Protein AF-A0A973YW20-F1 (afdb_monomer)

Foldseek 3Di:
DDDDDDDDDDDDDPVNVVVVVVVVVVVVVVVVVVVLVVVLVVLVVLLVVQVVQQVVQQVVCCVPPVFSPPRDGDDRDPSNVVFWDKDWDPDDGGGHDTHIKTAGDDSSCPPPVGIDD

Solvent-accessible surface area (backbone atoms only — not comparable to full-atom values): 6932 Å² total; per-residue (Å²): 137,85,84,80,79,83,80,81,82,84,79,85,52,74,66,58,51,53,51,51,52,52,53,50,52,57,52,50,58,54,50,55,58,53,50,56,52,53,52,51,52,52,50,50,53,49,42,53,51,39,52,53,54,35,52,53,39,37,55,57,38,25,77,76,67,74,25,41,58,88,56,78,65,74,82,66,55,68,77,36,59,69,33,27,52,76,46,54,67,86,50,80,56,38,56,88,51,76,50,58,27,37,39,45,32,77,84,46,51,76,42,92,76,58,63,45,111

Secondary structure (DSSP, 8-state):
---PPPPP-PPPPHHHHHHHHHHHHHHHHHHHHHHHHHHHHHHHHHHHHHHHHHHHHHHHHHHHHS--TT--PPPPPHHHHTTEEEEESSSS--SS---EEEEE-GGGGG-TT-SB-

Structure (mmCIF, N/CA/C/O backbone):
data_AF-A0A973YW20-F1
#
_entry.id   AF-A0A973YW20-F1
#
loop_
_atom_site.group_PDB
_atom_site.id
_atom_site.type_symbol
_atom_site.label_atom_id
_atom_site.label_alt_id
_atom_site.label_comp_id
_atom_site.label_asym_id
_atom_site.label_entity_id
_atom_site.label_seq_id
_atom_site.pdbx_PDB_ins_code
_atom_site.Cartn_x
_atom_site.Cartn_y
_atom_si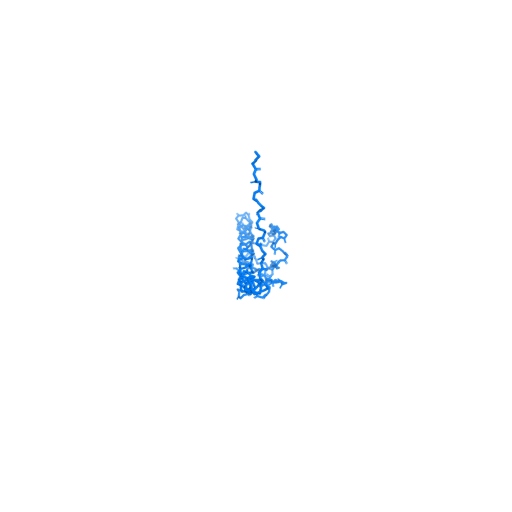te.Cartn_z
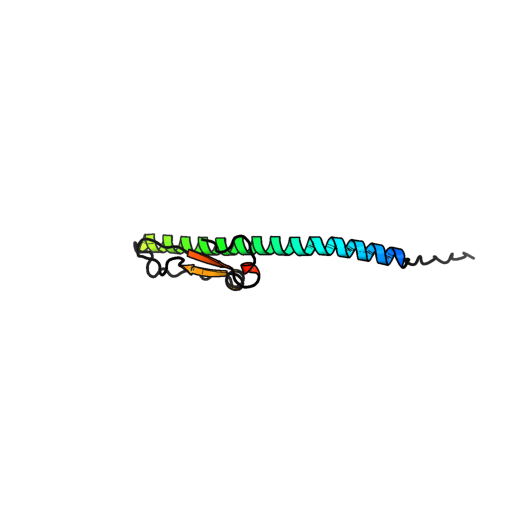_atom_site.occupancy
_atom_site.B_iso_or_equiv
_atom_site.auth_seq_id
_atom_site.auth_comp_id
_atom_site.auth_asym_id
_atom_site.auth_atom_id
_atom_site.pdbx_PDB_model_num
ATOM 1 N N . MET A 1 1 ? 4.763 33.677 -67.895 1.00 54.44 1 MET A N 1
ATOM 2 C CA . MET A 1 1 ? 4.777 32.249 -67.489 1.00 54.44 1 MET A CA 1
ATOM 3 C C . MET A 1 1 ? 5.578 32.107 -66.199 1.00 54.44 1 MET A C 1
ATOM 5 O O . MET A 1 1 ? 6.767 32.393 -66.209 1.00 54.44 1 MET A O 1
ATOM 9 N N . ARG A 1 2 ? 4.941 31.742 -65.077 1.00 61.75 2 ARG A N 1
ATOM 10 C CA . ARG A 1 2 ? 5.603 31.577 -63.769 1.00 61.75 2 ARG A CA 1
ATOM 11 C C . ARG A 1 2 ? 6.017 30.111 -63.616 1.00 61.75 2 ARG A C 1
ATOM 13 O O . ARG A 1 2 ? 5.158 29.241 -63.546 1.00 61.75 2 ARG A O 1
ATOM 20 N N . LYS A 1 3 ? 7.322 29.839 -63.635 1.00 64.12 3 LYS A N 1
ATOM 21 C CA . LYS A 1 3 ? 7.885 28.484 -63.537 1.00 64.12 3 LYS A CA 1
ATOM 22 C C . LYS A 1 3 ? 7.775 28.010 -62.081 1.00 64.12 3 LYS A C 1
ATOM 24 O O . LYS A 1 3 ? 8.388 28.600 -61.197 1.00 64.12 3 LYS A O 1
ATOM 29 N N . SER A 1 4 ? 6.959 26.993 -61.820 1.00 69.44 4 SER A N 1
ATOM 30 C CA . SER A 1 4 ? 6.829 26.361 -60.503 1.00 69.44 4 SER A CA 1
ATOM 31 C C . SER A 1 4 ? 8.065 25.509 -60.208 1.00 69.44 4 SER A C 1
ATOM 33 O O . SER A 1 4 ? 8.364 24.575 -60.950 1.00 69.44 4 SER A O 1
ATOM 35 N N . ILE A 1 5 ? 8.798 25.841 -59.143 1.00 73.94 5 ILE A N 1
ATOM 36 C CA . ILE A 1 5 ? 9.979 25.088 -58.702 1.00 73.94 5 ILE A CA 1
ATOM 37 C C . ILE A 1 5 ? 9.495 23.836 -57.949 1.00 73.94 5 ILE A C 1
ATOM 39 O O . ILE A 1 5 ? 8.757 23.983 -56.971 1.00 73.94 5 ILE A O 1
ATOM 43 N N . PRO A 1 6 ? 9.873 22.614 -58.366 1.00 69.31 6 PRO A N 1
ATOM 44 C CA . PRO A 1 6 ? 9.487 21.400 -57.660 1.00 69.31 6 PRO A CA 1
ATOM 45 C C . PRO A 1 6 ? 10.193 21.339 -56.300 1.00 69.31 6 PRO A C 1
ATOM 47 O O . PRO A 1 6 ? 11.412 21.485 -56.197 1.00 69.31 6 PRO A O 1
ATOM 50 N N . ARG A 1 7 ? 9.412 21.129 -55.238 1.00 75.38 7 ARG A N 1
ATOM 51 C CA . ARG A 1 7 ? 9.912 20.981 -53.868 1.00 75.38 7 ARG A CA 1
ATOM 52 C C . ARG A 1 7 ? 10.551 19.592 -53.746 1.00 75.38 7 ARG A C 1
ATOM 54 O O . ARG A 1 7 ? 9.859 18.593 -53.920 1.00 75.38 7 ARG A O 1
ATOM 61 N N . LYS A 1 8 ? 11.860 19.511 -53.482 1.00 71.94 8 LYS A N 1
ATOM 62 C CA . LYS A 1 8 ? 12.517 18.226 -53.187 1.00 71.94 8 LYS A CA 1
ATOM 63 C C . LYS A 1 8 ? 11.949 17.677 -51.879 1.00 71.94 8 LYS A C 1
ATOM 65 O O . LYS A 1 8 ? 12.004 18.357 -50.857 1.00 71.94 8 LYS A O 1
ATOM 70 N N . ILE A 1 9 ? 11.410 16.464 -51.918 1.00 72.25 9 ILE A N 1
ATOM 71 C CA . ILE A 1 9 ? 11.059 15.712 -50.713 1.00 72.25 9 ILE A CA 1
ATOM 72 C C . ILE A 1 9 ? 12.380 15.192 -50.137 1.00 72.25 9 ILE A C 1
ATOM 74 O O . ILE A 1 9 ? 13.082 14.434 -50.803 1.00 72.25 9 ILE A O 1
ATOM 78 N N . ALA A 1 10 ? 12.756 15.652 -48.944 1.00 76.25 10 ALA A N 1
ATOM 79 C CA . ALA A 1 10 ? 13.879 15.085 -48.205 1.00 76.25 10 ALA A CA 1
ATOM 80 C C . ALA A 1 10 ? 13.413 13.782 -47.536 1.00 76.25 10 ALA A C 1
ATOM 82 O O . ALA A 1 10 ? 12.400 13.783 -46.837 1.00 76.25 10 ALA A O 1
ATOM 83 N N . GLY A 1 11 ? 14.111 12.676 -47.800 1.00 77.56 11 GLY A N 1
ATOM 84 C CA . GLY A 1 11 ? 13.879 11.386 -47.145 1.00 77.56 11 GLY A CA 1
ATOM 85 C C . GLY A 1 11 ? 14.786 11.206 -45.927 1.00 77.56 11 GLY A C 1
ATOM 86 O O . GLY A 1 11 ? 15.859 11.801 -45.870 1.00 77.56 11 GLY A O 1
ATOM 87 N N . PHE A 1 12 ? 14.355 10.380 -44.973 1.00 81.75 12 PHE A N 1
ATOM 88 C CA . PHE A 1 12 ? 15.166 9.968 -43.823 1.00 81.75 12 PHE A CA 1
ATOM 89 C C . PHE A 1 12 ? 16.185 8.902 -44.237 1.00 81.75 12 PHE A C 1
ATOM 91 O O . PHE A 1 12 ? 15.874 8.014 -45.036 1.00 81.75 12 PHE A O 1
ATOM 98 N N . THR A 1 13 ? 17.391 8.960 -43.677 1.00 91.38 13 THR A N 1
ATOM 99 C CA . THR A 1 13 ? 18.386 7.899 -43.874 1.00 91.38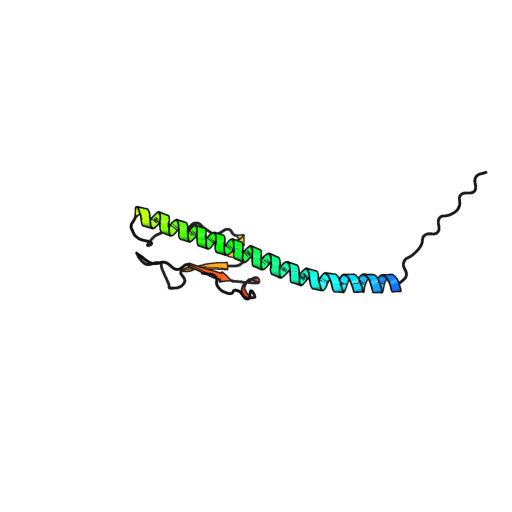 13 THR A CA 1
ATOM 100 C C . THR A 1 13 ? 18.112 6.703 -42.957 1.00 91.38 13 THR A C 1
ATOM 102 O O . THR A 1 13 ? 17.544 6.838 -41.873 1.00 91.38 13 THR A O 1
ATOM 105 N N . LEU A 1 14 ? 18.566 5.511 -43.363 1.00 91.81 14 LEU A N 1
ATOM 106 C CA . LEU A 1 14 ? 18.509 4.308 -42.518 1.00 91.81 14 LEU A CA 1
ATOM 107 C C . LEU A 1 14 ? 19.291 4.523 -41.208 1.00 91.81 14 LEU A C 1
ATOM 109 O O . LEU A 1 14 ? 18.863 4.090 -40.142 1.00 91.81 14 LEU A O 1
ATOM 113 N N . LEU A 1 15 ? 20.395 5.273 -41.274 1.00 92.25 15 LEU A N 1
ATOM 114 C CA . LEU A 1 15 ? 21.198 5.631 -40.108 1.00 92.25 15 LEU A CA 1
ATOM 115 C C . LEU A 1 15 ? 20.417 6.501 -39.110 1.00 92.25 15 LEU A C 1
ATOM 117 O O . LEU A 1 15 ? 20.419 6.200 -37.919 1.00 92.25 15 LEU A O 1
ATOM 121 N N . GLU A 1 16 ? 19.711 7.536 -39.573 1.00 93.1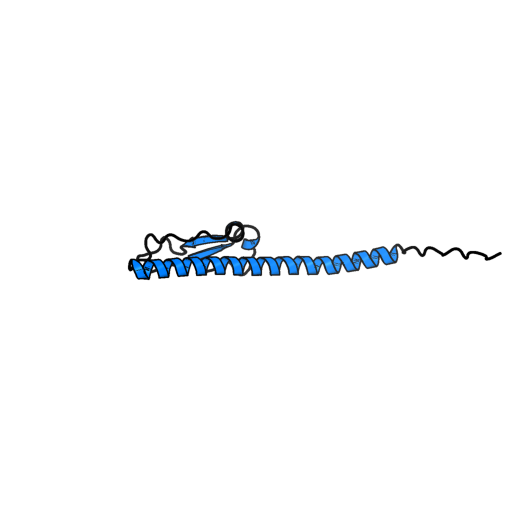9 16 GLU A N 1
ATOM 122 C CA . GLU A 1 16 ? 18.862 8.352 -38.694 1.00 93.19 16 GLU A CA 1
ATOM 123 C C . GLU A 1 16 ? 17.734 7.527 -38.063 1.00 93.19 16 GLU A C 1
ATOM 125 O O . GLU A 1 16 ? 17.417 7.711 -36.886 1.00 93.19 16 GLU A O 1
ATOM 130 N N . LEU A 1 17 ? 17.156 6.572 -38.800 1.00 92.50 17 LEU A N 1
ATOM 131 C CA . LEU A 1 17 ? 16.156 5.667 -38.237 1.00 92.50 17 LEU A CA 1
ATOM 132 C C . LEU A 1 17 ? 16.752 4.776 -37.131 1.00 92.50 17 LEU A C 1
ATOM 134 O O . LEU A 1 17 ? 16.150 4.618 -36.073 1.00 92.50 17 LEU A O 1
ATOM 138 N N . MET A 1 18 ? 17.955 4.230 -37.324 1.00 94.81 18 MET A N 1
ATOM 139 C CA . MET A 1 18 ? 18.617 3.414 -36.296 1.00 94.81 18 MET A CA 1
ATOM 140 C C . MET A 1 18 ? 18.941 4.227 -35.037 1.00 94.81 18 MET A C 1
ATOM 142 O O . MET A 1 18 ? 18.719 3.749 -33.924 1.00 94.81 18 MET A O 1
ATOM 146 N N . ILE A 1 19 ? 19.418 5.466 -35.201 1.00 95.31 19 ILE A N 1
ATOM 147 C CA . ILE A 1 19 ? 19.720 6.360 -34.074 1.00 95.31 19 ILE A CA 1
ATOM 148 C C . ILE A 1 19 ? 18.435 6.723 -33.320 1.00 95.31 19 ILE A C 1
ATOM 150 O O . ILE A 1 19 ? 18.398 6.627 -32.094 1.00 95.31 19 ILE A O 1
ATOM 154 N N . THR A 1 20 ? 17.366 7.096 -34.028 1.00 95.94 20 THR A N 1
ATOM 155 C CA . THR A 1 20 ? 16.084 7.454 -33.396 1.00 95.94 20 THR A CA 1
ATOM 156 C C . THR A 1 20 ? 15.471 6.282 -32.632 1.00 95.94 20 THR A C 1
ATOM 158 O O . THR A 1 20 ? 15.071 6.459 -31.483 1.00 95.94 20 THR A O 1
ATOM 161 N N . VAL A 1 21 ? 15.468 5.072 -33.202 1.00 95.50 21 VAL A N 1
ATOM 162 C CA . VAL A 1 21 ? 15.007 3.860 -32.501 1.00 95.50 21 VAL A CA 1
ATOM 163 C C . VAL A 1 21 ? 15.876 3.564 -31.275 1.00 95.50 21 VAL A C 1
ATOM 165 O O . VAL A 1 21 ? 15.337 3.240 -30.218 1.00 95.50 21 VAL A O 1
ATOM 168 N N . GLY A 1 22 ? 17.198 3.738 -31.374 1.00 96.44 22 GLY A N 1
ATOM 169 C CA . GLY A 1 22 ? 18.111 3.591 -30.239 1.00 96.44 22 GLY A CA 1
ATOM 170 C C . GLY A 1 22 ? 17.791 4.553 -29.090 1.00 96.44 22 GLY A C 1
ATOM 171 O O . GLY A 1 22 ? 17.699 4.131 -27.938 1.00 96.44 22 GLY A O 1
ATOM 172 N N . ILE A 1 23 ? 17.541 5.830 -29.396 1.00 96.44 23 ILE A N 1
ATOM 173 C CA . ILE A 1 23 ? 17.148 6.837 -28.398 1.00 96.44 23 ILE A CA 1
ATOM 174 C C . ILE A 1 23 ? 15.804 6.466 -27.756 1.00 96.44 23 ILE A C 1
ATOM 176 O O . ILE A 1 23 ? 15.680 6.491 -26.532 1.00 96.44 23 ILE A O 1
ATOM 180 N N . VAL A 1 24 ? 14.809 6.075 -28.559 1.00 96.00 24 VAL A N 1
ATOM 181 C CA . VAL A 1 24 ? 13.490 5.662 -28.051 1.00 96.00 24 VAL A CA 1
ATOM 182 C C . VAL A 1 24 ? 13.604 4.442 -27.136 1.00 96.00 24 VAL A C 1
ATOM 184 O O . VAL A 1 24 ? 12.964 4.422 -26.089 1.00 96.00 24 VAL A O 1
ATOM 187 N N . ALA A 1 25 ? 14.446 3.460 -27.471 1.00 94.75 25 ALA A N 1
ATOM 188 C CA . ALA A 1 25 ? 14.660 2.279 -26.636 1.00 94.75 25 ALA A CA 1
ATOM 189 C C . ALA A 1 25 ? 15.245 2.637 -25.257 1.00 94.75 25 ALA A C 1
ATOM 191 O O . ALA A 1 25 ? 14.773 2.133 -24.235 1.00 94.75 25 ALA A O 1
ATOM 192 N N . ILE A 1 26 ? 16.222 3.551 -25.213 1.00 93.31 26 ILE A N 1
ATOM 193 C CA . ILE A 1 26 ? 16.805 4.037 -23.954 1.00 93.31 26 ILE A CA 1
ATOM 194 C C . ILE A 1 26 ? 15.733 4.744 -23.117 1.00 93.31 26 ILE A C 1
ATOM 196 O O . ILE A 1 26 ? 15.543 4.404 -21.947 1.00 93.31 26 ILE A O 1
ATOM 200 N N . LEU A 1 27 ? 14.979 5.671 -23.715 1.00 93.31 27 LEU A N 1
ATOM 201 C CA . LEU A 1 27 ? 13.932 6.417 -23.009 1.00 93.31 27 LEU A CA 1
ATOM 202 C C . LEU A 1 27 ? 12.807 5.504 -22.500 1.00 93.31 27 LEU A C 1
ATOM 204 O O . LEU A 1 27 ? 12.351 5.662 -21.367 1.00 93.31 27 LEU A O 1
ATOM 208 N N . ALA A 1 28 ? 12.393 4.518 -23.300 1.00 90.31 28 ALA A N 1
ATOM 209 C CA . ALA A 1 28 ? 11.359 3.558 -22.925 1.00 90.31 28 ALA A CA 1
ATOM 210 C C . ALA A 1 28 ? 11.758 2.728 -21.695 1.00 90.31 28 ALA A C 1
ATOM 212 O O . ALA A 1 28 ? 10.924 2.492 -20.819 1.00 90.31 28 ALA A O 1
ATOM 213 N N . SER A 1 29 ? 13.035 2.339 -21.588 1.00 86.88 29 SER A N 1
ATOM 214 C CA . SER A 1 29 ? 13.532 1.565 -20.441 1.00 86.88 29 SER A CA 1
ATOM 215 C C . SER A 1 29 ? 13.410 2.328 -19.112 1.00 86.88 29 SER A C 1
ATOM 217 O O . SER A 1 29 ? 12.978 1.762 -18.108 1.00 86.88 29 SER A O 1
ATOM 219 N N . MET A 1 30 ? 13.705 3.633 -19.114 1.00 87.00 30 MET A N 1
ATOM 220 C CA . MET A 1 30 ? 13.575 4.498 -17.936 1.00 87.00 30 MET A CA 1
ATOM 221 C C . MET A 1 30 ? 12.107 4.780 -17.596 1.00 87.00 30 MET A C 1
ATOM 223 O O . MET A 1 30 ? 11.725 4.774 -16.424 1.00 87.00 30 MET A O 1
ATOM 227 N N . ALA A 1 31 ? 11.277 5.005 -18.619 1.00 85.00 31 ALA A N 1
ATOM 228 C CA . ALA A 1 31 ? 9.860 5.307 -18.446 1.00 85.00 31 ALA A CA 1
ATOM 229 C C . ALA A 1 31 ? 9.095 4.148 -17.786 1.00 85.00 31 ALA A C 1
ATOM 231 O O . ALA A 1 31 ? 8.290 4.383 -16.882 1.00 85.00 31 ALA A O 1
ATOM 232 N N . LEU A 1 32 ? 9.378 2.904 -18.189 1.00 80.69 32 LEU A N 1
ATOM 233 C CA . LEU A 1 32 ? 8.697 1.726 -17.649 1.00 80.69 32 LEU A CA 1
ATOM 234 C C . LEU A 1 32 ? 8.973 1.543 -16.149 1.00 80.69 32 LEU A C 1
ATOM 236 O O . LEU A 1 32 ? 8.041 1.371 -15.365 1.00 80.69 32 LEU A O 1
ATOM 240 N N . ALA A 1 33 ? 10.238 1.654 -15.735 1.00 80.88 33 ALA A N 1
ATOM 241 C CA . ALA A 1 33 ? 10.609 1.549 -14.324 1.00 80.88 33 ALA A CA 1
ATOM 242 C C . ALA A 1 33 ? 9.986 2.672 -13.470 1.00 80.88 33 ALA A C 1
ATOM 244 O O . ALA A 1 33 ? 9.528 2.427 -12.351 1.00 80.88 33 ALA A O 1
ATOM 245 N N . GLY A 1 34 ? 9.928 3.899 -14.002 1.00 83.94 34 GLY A N 1
ATOM 246 C CA . GLY A 1 34 ? 9.316 5.038 -13.314 1.00 83.94 34 GLY A CA 1
ATOM 247 C C . GLY A 1 34 ? 7.807 4.882 -13.096 1.00 83.94 34 GLY A C 1
ATOM 248 O O . GLY A 1 34 ? 7.299 5.220 -12.023 1.00 83.94 34 GLY A O 1
ATOM 249 N N . TYR A 1 35 ? 7.090 4.331 -14.079 1.00 85.50 35 TYR A N 1
ATOM 250 C CA . TYR A 1 35 ? 5.644 4.111 -13.994 1.00 85.50 35 TYR A CA 1
ATOM 251 C C . TYR A 1 35 ? 5.267 3.088 -12.912 1.00 85.50 35 TYR A C 1
ATOM 253 O O . TYR A 1 35 ? 4.376 3.337 -12.094 1.00 85.50 35 TYR A O 1
ATOM 261 N N . ASP A 1 36 ? 5.985 1.966 -12.847 1.00 85.62 36 ASP A N 1
ATOM 262 C CA . ASP A 1 36 ? 5.752 0.926 -11.839 1.00 85.62 36 ASP A CA 1
ATOM 263 C C . ASP A 1 36 ? 5.958 1.449 -10.412 1.00 85.62 36 ASP A C 1
ATOM 265 O O . ASP A 1 36 ? 5.175 1.149 -9.509 1.00 85.62 36 ASP A O 1
ATOM 269 N N . PHE A 1 37 ? 6.980 2.278 -10.192 1.00 87.00 37 PHE A N 1
ATOM 270 C CA . PHE A 1 37 ? 7.206 2.885 -8.883 1.00 87.00 37 PHE A CA 1
ATOM 271 C C . PHE A 1 37 ? 6.067 3.835 -8.483 1.00 87.00 37 PHE A C 1
ATOM 273 O O . PHE A 1 37 ? 5.564 3.772 -7.356 1.00 87.00 37 PHE A O 1
ATOM 280 N N . ALA A 1 38 ? 5.635 4.699 -9.406 1.00 89.75 38 ALA A N 1
ATOM 281 C CA . ALA A 1 38 ? 4.566 5.658 -9.150 1.00 89.75 38 ALA A CA 1
ATOM 282 C C . ALA A 1 38 ? 3.236 4.957 -8.833 1.00 89.75 38 ALA A C 1
ATOM 284 O O . ALA A 1 38 ? 2.575 5.297 -7.851 1.00 89.75 38 ALA A O 1
ATOM 285 N N . THR A 1 39 ? 2.869 3.936 -9.611 1.00 91.19 39 THR A N 1
ATOM 286 C CA . THR A 1 39 ? 1.625 3.183 -9.397 1.00 91.19 39 THR A CA 1
ATOM 287 C C . THR A 1 39 ? 1.627 2.429 -8.069 1.00 91.19 39 THR A C 1
ATOM 289 O O . THR A 1 39 ? 0.642 2.502 -7.331 1.00 91.19 39 THR A O 1
ATOM 292 N N . ARG A 1 40 ? 2.738 1.778 -7.698 1.00 92.19 40 ARG A N 1
ATOM 293 C CA . ARG A 1 40 ? 2.873 1.119 -6.387 1.00 92.19 40 ARG A CA 1
ATOM 294 C C . ARG A 1 40 ? 2.735 2.104 -5.236 1.00 92.19 40 ARG A C 1
ATOM 296 O O . ARG A 1 40 ? 2.024 1.806 -4.279 1.00 92.19 40 ARG A O 1
ATOM 303 N N . LYS A 1 41 ? 3.352 3.287 -5.340 1.00 92.62 41 LYS A N 1
ATOM 304 C CA . LYS A 1 41 ? 3.229 4.351 -4.333 1.00 92.62 41 LYS A CA 1
ATOM 305 C C . LYS A 1 41 ? 1.778 4.808 -4.169 1.00 92.62 41 LYS A C 1
ATOM 307 O O . LYS A 1 41 ? 1.313 4.931 -3.039 1.00 92.62 41 LYS A O 1
ATOM 312 N N . THR A 1 42 ? 1.059 5.018 -5.270 1.00 93.75 42 THR A N 1
ATOM 313 C CA . THR A 1 42 ? -0.362 5.395 -5.234 1.00 93.75 42 THR A CA 1
ATOM 314 C C . THR A 1 42 ? -1.220 4.303 -4.595 1.00 93.75 42 THR A C 1
ATOM 316 O O . THR A 1 42 ? -2.060 4.603 -3.752 1.00 93.75 42 THR A O 1
ATOM 319 N N . ARG A 1 43 ? -0.973 3.028 -4.921 1.00 94.94 43 ARG A N 1
ATOM 320 C CA . ARG A 1 43 ? -1.687 1.891 -4.316 1.00 94.94 43 ARG A CA 1
ATOM 321 C C . ARG A 1 43 ? -1.425 1.770 -2.816 1.00 94.94 43 ARG A C 1
ATOM 323 O O . ARG A 1 43 ? -2.374 1.560 -2.068 1.00 94.94 43 ARG A O 1
ATOM 330 N N . ARG A 1 44 ? -0.180 1.975 -2.364 1.00 95.38 44 ARG A N 1
ATOM 331 C CA . ARG A 1 44 ? 0.144 2.050 -0.927 1.00 95.38 44 ARG A CA 1
ATOM 332 C C . ARG A 1 44 ? -0.652 3.149 -0.235 1.00 95.38 44 ARG A C 1
ATOM 334 O O . ARG A 1 44 ? -1.270 2.886 0.786 1.00 95.38 44 ARG A O 1
ATOM 341 N N . ALA A 1 45 ? -0.675 4.350 -0.814 1.00 95.44 45 ALA A N 1
ATOM 342 C CA . ALA A 1 45 ? -1.421 5.475 -0.254 1.00 95.44 45 ALA A CA 1
ATOM 343 C C . ALA A 1 45 ? -2.928 5.171 -0.146 1.00 95.44 45 ALA A C 1
ATOM 345 O O . ALA A 1 45 ? -3.556 5.485 0.865 1.00 95.44 45 ALA A O 1
ATOM 346 N N . ALA A 1 46 ? -3.500 4.509 -1.155 1.00 95.38 46 ALA A N 1
ATOM 347 C CA . ALA A 1 46 ? -4.892 4.072 -1.130 1.00 95.38 46 ALA A CA 1
ATOM 348 C C . ALA A 1 46 ? -5.152 3.010 -0.044 1.00 95.38 46 ALA A C 1
ATOM 350 O O . ALA A 1 46 ? -6.133 3.118 0.691 1.00 95.38 46 ALA A O 1
ATOM 351 N N . ALA A 1 47 ? -4.257 2.028 0.111 1.00 95.75 47 ALA A N 1
ATOM 352 C CA . ALA A 1 47 ? -4.359 1.004 1.151 1.00 95.75 47 ALA A CA 1
ATOM 353 C C . ALA A 1 47 ? -4.271 1.606 2.563 1.00 95.75 47 ALA A C 1
ATOM 355 O O . ALA A 1 47 ? -5.135 1.331 3.393 1.00 95.75 47 ALA A O 1
ATOM 356 N N . THR A 1 48 ? -3.313 2.507 2.814 1.00 95.25 48 THR A N 1
ATOM 357 C CA . THR A 1 48 ? -3.227 3.243 4.088 1.00 95.25 48 THR A CA 1
ATOM 358 C C . THR A 1 48 ? -4.461 4.110 4.331 1.00 95.25 48 THR A C 1
ATOM 360 O O . THR A 1 48 ? -4.953 4.206 5.452 1.00 95.25 48 THR A O 1
ATOM 363 N N . GLY A 1 49 ? -5.018 4.699 3.269 1.00 95.62 49 GLY A N 1
ATOM 364 C CA . GLY A 1 49 ? -6.295 5.403 3.329 1.00 95.62 49 GLY A CA 1
ATOM 365 C C . GLY A 1 49 ? -7.430 4.494 3.804 1.00 95.62 49 GLY A C 1
ATOM 366 O O . GLY A 1 49 ? -8.195 4.888 4.679 1.00 95.62 49 GLY A O 1
ATOM 367 N N . CYS A 1 50 ? -7.510 3.255 3.313 1.00 95.94 50 CYS A N 1
ATOM 368 C CA . CYS A 1 50 ? -8.523 2.323 3.805 1.00 95.94 50 CYS A CA 1
ATOM 369 C C . CYS A 1 50 ? -8.281 1.895 5.262 1.00 95.94 50 CYS A C 1
ATOM 371 O O . CYS A 1 50 ? -9.219 1.904 6.058 1.00 95.94 50 CYS A O 1
ATOM 373 N N . LEU A 1 51 ? -7.034 1.586 5.641 1.00 95.44 51 LEU A N 1
ATOM 374 C CA . LEU A 1 51 ? -6.694 1.236 7.028 1.00 95.44 51 LEU A CA 1
ATOM 375 C C . LEU A 1 51 ? -7.108 2.348 8.001 1.00 95.44 51 LEU A C 1
ATOM 377 O O . LEU A 1 51 ? -7.757 2.081 9.009 1.00 95.44 51 LEU A O 1
ATOM 381 N N . THR A 1 52 ? -6.833 3.612 7.664 1.00 95.56 52 THR A N 1
ATOM 382 C CA . THR A 1 52 ? -7.260 4.753 8.493 1.00 95.56 52 THR A CA 1
ATOM 383 C C . THR A 1 52 ? -8.782 4.903 8.571 1.00 95.56 52 THR A C 1
ATOM 385 O O . THR A 1 52 ? -9.304 5.218 9.639 1.00 95.56 52 THR A O 1
ATOM 388 N N . GLN A 1 53 ? -9.521 4.639 7.489 1.00 95.38 53 GLN A N 1
ATOM 389 C CA . GLN A 1 53 ? -10.990 4.646 7.518 1.00 95.38 53 GLN A CA 1
ATOM 390 C C . GLN A 1 53 ? -11.559 3.549 8.425 1.00 95.38 53 GLN A C 1
ATOM 392 O O . GLN A 1 53 ? -12.529 3.793 9.149 1.00 95.38 53 GLN A O 1
ATOM 397 N N . GLN A 1 54 ? -10.958 2.359 8.405 1.00 94.88 54 GLN A N 1
ATOM 398 C CA . GLN A 1 54 ? -11.343 1.252 9.277 1.00 94.88 54 GLN A CA 1
ATOM 399 C C . GLN A 1 54 ? -10.977 1.523 10.741 1.00 94.88 54 GLN A C 1
ATOM 401 O O . GLN A 1 54 ? -11.822 1.333 11.612 1.00 94.88 54 GLN A O 1
ATOM 406 N N . ALA A 1 55 ? -9.789 2.068 11.016 1.00 94.19 55 ALA A N 1
ATOM 407 C CA . ALA A 1 55 ? -9.397 2.508 12.356 1.00 94.19 55 ALA A CA 1
ATOM 408 C C . ALA A 1 55 ? -10.393 3.534 12.925 1.00 94.19 55 ALA A C 1
ATOM 410 O O . ALA A 1 55 ? -10.888 3.393 14.038 1.00 94.19 55 ALA A O 1
ATOM 411 N N . GLN A 1 56 ? -10.807 4.519 12.121 1.00 95.62 56 GLN A N 1
ATOM 412 C CA . GLN A 1 56 ? -11.853 5.461 12.531 1.00 95.62 56 GLN A CA 1
ATOM 413 C C . GLN A 1 56 ? -13.202 4.783 12.814 1.00 95.62 56 GLN A C 1
ATOM 415 O O . GLN A 1 56 ? -13.960 5.265 13.655 1.00 95.62 56 GLN A O 1
ATOM 420 N N . ALA A 1 57 ? -13.545 3.702 12.106 1.00 95.00 57 ALA A N 1
ATOM 421 C CA . ALA A 1 57 ? -14.763 2.943 12.381 1.00 95.00 57 ALA A CA 1
ATOM 422 C C . ALA A 1 57 ? -14.684 2.224 13.735 1.00 95.00 57 ALA A C 1
ATOM 424 O O . ALA A 1 57 ? -15.653 2.290 14.491 1.00 95.00 57 ALA A O 1
ATOM 425 N N . PHE A 1 58 ? -13.529 1.643 14.070 1.00 94.56 58 PHE A N 1
ATOM 426 C CA . PHE A 1 58 ? -13.268 1.083 15.396 1.00 94.56 58 PHE A CA 1
ATOM 427 C C . PHE A 1 58 ? -13.427 2.129 16.499 1.00 94.56 58 PHE A C 1
ATOM 429 O O . PHE A 1 58 ? -14.179 1.896 17.442 1.00 94.56 58 PHE A O 1
ATOM 436 N N . GLU A 1 59 ? -12.817 3.309 16.362 1.00 95.25 59 GLU A N 1
ATOM 437 C CA . GLU A 1 59 ? -12.940 4.349 17.395 1.00 95.25 59 GLU A CA 1
ATOM 438 C C . GLU A 1 59 ? -14.385 4.848 17.560 1.00 95.25 59 GLU A C 1
ATOM 440 O O . GLU A 1 59 ? -14.874 5.033 18.678 1.00 95.25 59 GLU A O 1
ATOM 445 N N . ARG A 1 60 ? -15.129 5.006 16.457 1.00 95.44 60 ARG A N 1
ATOM 446 C CA . ARG A 1 60 ? -16.557 5.361 16.523 1.00 95.44 60 ARG A CA 1
ATOM 447 C C . ARG A 1 60 ? -17.383 4.282 17.225 1.00 95.44 60 ARG A C 1
ATOM 449 O O . ARG A 1 60 ? -18.254 4.609 18.026 1.00 95.44 60 ARG A O 1
ATOM 456 N N . HIS A 1 61 ? -17.112 3.008 16.962 1.00 95.69 61 HIS A N 1
ATOM 457 C CA . HIS A 1 61 ? -17.815 1.909 17.624 1.00 95.69 61 HIS A CA 1
ATOM 458 C C . HIS A 1 61 ? -17.488 1.851 19.120 1.00 95.69 61 HIS A C 1
ATOM 460 O O . HIS A 1 61 ? -18.394 1.754 19.949 1.00 95.69 61 HIS A O 1
ATOM 466 N N . TYR A 1 62 ? -16.221 2.041 19.485 1.00 96.00 62 TYR A N 1
ATOM 467 C CA . TYR A 1 62 ? -15.783 2.027 20.878 1.00 96.00 62 TYR A CA 1
ATOM 468 C C . TYR A 1 62 ? -16.405 3.153 21.709 1.00 96.00 62 TYR A C 1
ATOM 470 O O . TYR A 1 62 ? -16.832 2.924 22.837 1.00 96.00 62 TYR A O 1
ATOM 478 N N . THR A 1 63 ? -16.542 4.360 21.151 1.00 95.81 63 THR A N 1
ATOM 479 C CA . THR A 1 63 ? -17.174 5.485 21.874 1.00 95.81 63 THR A CA 1
ATOM 480 C C . THR A 1 63 ? -18.643 5.241 22.232 1.00 95.81 63 THR A C 1
ATOM 482 O O . THR A 1 63 ? -19.145 5.856 23.170 1.00 95.81 63 THR A O 1
ATOM 485 N N . THR A 1 64 ? -19.331 4.340 21.525 1.00 95.50 64 THR A N 1
ATOM 486 C CA . THR A 1 64 ? -20.751 4.031 21.765 1.00 95.50 64 THR A CA 1
ATOM 487 C C . THR A 1 64 ? -20.968 2.728 22.528 1.00 95.50 64 THR A C 1
ATOM 489 O O . THR A 1 64 ? -21.933 2.622 23.280 1.00 95.50 64 THR A O 1
ATOM 492 N N . THR A 1 65 ? -20.076 1.747 22.371 1.00 94.50 65 THR A N 1
ATOM 493 C CA . THR A 1 65 ? -20.254 0.393 22.924 1.00 94.50 65 THR A CA 1
ATOM 494 C C . THR A 1 65 ? -19.196 -0.011 23.951 1.00 94.50 65 THR A C 1
ATOM 496 O O . THR A 1 65 ? -19.346 -1.048 24.593 1.00 94.50 65 THR A O 1
ATOM 499 N N . MET A 1 66 ? -18.143 0.796 24.130 1.00 94.69 66 MET A N 1
ATOM 500 C CA . MET A 1 66 ? -16.970 0.498 24.969 1.00 94.69 66 MET A CA 1
ATOM 501 C C . MET A 1 66 ? -16.273 -0.827 24.615 1.00 94.69 66 MET A C 1
ATOM 503 O O . MET A 1 66 ? -15.616 -1.437 25.456 1.00 94.69 66 MET A O 1
ATOM 507 N N . THR A 1 67 ? -16.424 -1.291 23.373 1.00 93.81 67 THR A N 1
ATOM 508 C CA . THR A 1 67 ? -15.758 -2.486 22.856 1.00 93.81 67 THR A CA 1
ATOM 509 C C . THR A 1 67 ? -15.428 -2.314 21.377 1.00 93.81 67 THR A C 1
ATOM 511 O O . THR A 1 67 ? -16.149 -1.623 20.663 1.00 93.81 67 THR A O 1
ATOM 514 N N . TYR A 1 68 ? -14.352 -2.936 20.895 1.00 92.50 68 TYR A N 1
ATOM 515 C CA . TYR A 1 68 ? -14.068 -3.036 19.455 1.00 92.50 68 TYR A CA 1
ATOM 516 C C . TYR A 1 68 ? -14.701 -4.281 18.806 1.00 92.50 68 TYR A C 1
ATOM 518 O O . TYR A 1 68 ? -14.747 -4.390 17.577 1.00 92.50 68 TYR A O 1
ATOM 526 N N . LEU A 1 69 ? -15.234 -5.208 19.608 1.00 93.19 69 LEU A N 1
ATOM 527 C CA . LEU A 1 69 ? -15.884 -6.421 19.112 1.00 93.19 69 LEU A CA 1
ATOM 528 C C . LEU A 1 69 ? -17.157 -6.098 18.324 1.00 93.19 69 LEU A C 1
ATOM 530 O O . LEU A 1 69 ? -17.974 -5.272 18.733 1.00 93.19 69 LEU A O 1
ATOM 534 N N . GLY A 1 70 ? -17.339 -6.794 17.200 1.00 88.56 70 GLY A N 1
ATOM 535 C CA . GLY A 1 70 ? -18.517 -6.630 16.345 1.00 88.56 70 GLY A CA 1
ATOM 536 C C . GLY A 1 70 ? -18.556 -5.312 15.566 1.00 88.56 70 GLY A C 1
ATOM 537 O O . GLY A 1 70 ? -19.612 -4.956 15.046 1.00 88.56 70 GLY A O 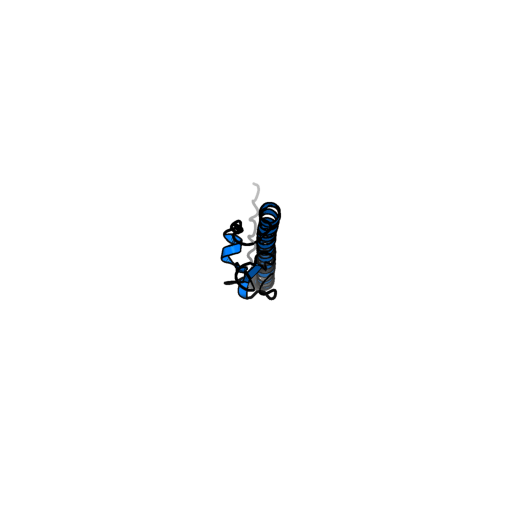1
ATOM 538 N N . THR A 1 71 ? -17.433 -4.588 15.475 1.00 91.56 71 THR A N 1
ATOM 539 C CA . THR A 1 71 ? -17.337 -3.379 14.647 1.00 91.56 71 THR A CA 1
ATOM 540 C C . THR A 1 71 ? -17.611 -3.726 13.184 1.00 91.56 71 THR A C 1
ATOM 542 O O . THR A 1 71 ? -16.902 -4.530 12.580 1.00 91.56 71 THR A O 1
ATOM 545 N N . ALA A 1 72 ? -18.611 -3.081 12.584 1.00 90.69 72 ALA A N 1
ATOM 546 C CA . ALA A 1 72 ? -18.847 -3.170 11.149 1.00 90.69 72 ALA A CA 1
ATOM 547 C C . ALA A 1 72 ? -17.852 -2.266 10.406 1.00 90.69 72 ALA A C 1
ATOM 549 O O . ALA A 1 72 ? -17.914 -1.037 10.506 1.00 90.69 72 ALA A O 1
ATOM 550 N N . LEU A 1 73 ? -16.927 -2.873 9.662 1.00 91.19 73 LEU A N 1
ATOM 551 C CA . LEU A 1 73 ? -15.902 -2.135 8.931 1.00 91.19 73 LEU A CA 1
ATOM 552 C C . LEU A 1 73 ? -16.402 -1.703 7.548 1.00 91.19 73 LEU A C 1
ATOM 554 O O . LEU A 1 73 ? -17.016 -2.504 6.838 1.00 91.19 73 LEU A O 1
ATOM 558 N N . PRO A 1 74 ? -16.129 -0.454 7.129 1.00 92.31 74 PRO A N 1
ATOM 559 C CA . PRO A 1 74 ? -16.403 -0.036 5.765 1.00 92.31 74 PRO A CA 1
ATOM 560 C C . PRO A 1 74 ? -15.538 -0.835 4.783 1.00 92.31 74 PRO A C 1
ATOM 562 O O . PRO A 1 74 ? -14.350 -1.075 5.021 1.00 92.31 74 PRO A O 1
ATOM 565 N N . ALA A 1 75 ? -16.136 -1.226 3.659 1.00 92.19 75 ALA A N 1
ATOM 566 C CA . ALA A 1 75 ? -15.417 -1.910 2.594 1.00 92.19 75 ALA A CA 1
ATOM 567 C C . ALA A 1 75 ? -14.394 -0.970 1.939 1.00 92.19 75 ALA A C 1
ATOM 569 O O . ALA A 1 75 ? -14.702 0.181 1.623 1.00 92.19 75 ALA A O 1
ATOM 570 N N . CYS A 1 76 ? -13.188 -1.481 1.690 1.00 93.75 76 CYS A N 1
ATOM 571 C CA . CYS A 1 76 ? -12.214 -0.783 0.858 1.00 93.75 76 CYS A CA 1
ATOM 572 C C . CYS A 1 76 ? -12.677 -0.748 -0.604 1.00 93.75 76 CYS A C 1
ATOM 574 O O . CYS A 1 76 ? -13.455 -1.596 -1.045 1.00 93.75 76 CYS A O 1
ATOM 576 N N . SER A 1 77 ? -12.164 0.207 -1.381 1.00 94.00 77 SER A N 1
ATOM 577 C CA . SER A 1 77 ? -12.437 0.249 -2.818 1.00 94.00 77 SER A CA 1
ATOM 578 C C . SER A 1 77 ? -11.896 -0.994 -3.534 1.00 94.00 77 SER A C 1
ATOM 580 O O . SER A 1 77 ? -10.895 -1.586 -3.116 1.00 94.00 77 SER A O 1
ATOM 582 N N . ALA A 1 78 ? -12.522 -1.342 -4.662 1.00 92.81 78 ALA A N 1
ATOM 583 C CA . ALA A 1 78 ? -12.098 -2.461 -5.504 1.00 92.81 78 ALA A CA 1
ATOM 584 C C . ALA A 1 78 ? -10.619 -2.347 -5.919 1.00 92.81 78 ALA A C 1
ATOM 586 O O . ALA A 1 78 ? -9.894 -3.345 -5.940 1.00 92.81 78 ALA A O 1
ATOM 587 N N . ASP A 1 79 ? -10.160 -1.118 -6.173 1.00 90.81 79 ASP A N 1
ATOM 588 C CA . ASP A 1 79 ? -8.767 -0.817 -6.502 1.00 90.81 79 ASP A CA 1
ATOM 589 C C . ASP A 1 79 ? -7.810 -1.231 -5.383 1.00 90.81 79 ASP A C 1
ATOM 591 O O . ASP A 1 79 ? -6.753 -1.780 -5.669 1.00 90.81 79 ASP A O 1
ATOM 595 N N . VAL A 1 80 ? -8.167 -1.024 -4.112 1.00 94.31 80 VAL A N 1
ATOM 596 C CA . VAL A 1 80 ? -7.339 -1.477 -2.983 1.00 94.31 80 VAL A CA 1
ATOM 597 C C . VAL A 1 80 ? -7.385 -2.997 -2.883 1.00 94.31 80 VAL A C 1
ATOM 599 O O . VAL A 1 80 ? -6.333 -3.632 -2.867 1.00 94.31 80 VAL A O 1
ATOM 602 N N . THR A 1 81 ? -8.581 -3.591 -2.890 1.00 94.56 81 THR A N 1
ATOM 603 C CA . THR A 1 81 ? -8.754 -5.044 -2.704 1.00 94.56 81 THR A CA 1
ATOM 604 C C . THR A 1 81 ? -8.144 -5.888 -3.826 1.00 94.56 81 THR A C 1
ATOM 606 O O . THR A 1 81 ? -7.834 -7.056 -3.626 1.00 94.56 81 THR A O 1
ATOM 609 N N . SER A 1 82 ? -7.919 -5.298 -5.005 1.00 95.19 82 SER A N 1
ATOM 610 C CA . SER A 1 82 ? -7.243 -5.965 -6.128 1.00 95.19 82 SER A CA 1
ATOM 611 C C . SER A 1 82 ? -5.737 -6.149 -5.901 1.00 95.19 82 SER A C 1
ATOM 613 O O . SER A 1 82 ? -5.113 -6.989 -6.548 1.00 95.19 82 SER A O 1
ATOM 615 N N . TYR A 1 83 ? -5.137 -5.357 -5.007 1.00 95.12 83 TYR A N 1
ATOM 616 C CA . TYR A 1 83 ? -3.691 -5.349 -4.753 1.00 95.12 83 TYR A CA 1
ATOM 617 C C . TYR A 1 83 ? -3.323 -5.577 -3.287 1.00 95.12 83 TYR A C 1
ATOM 619 O O . TYR A 1 83 ? -2.151 -5.824 -3.006 1.00 95.12 83 TYR A O 1
ATOM 627 N N . TYR A 1 84 ? 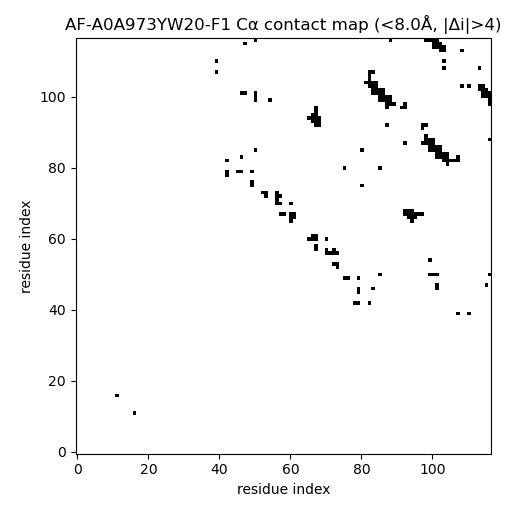-4.294 -5.530 -2.375 1.00 96.00 84 TYR A N 1
ATOM 628 C CA . TYR A 1 84 ? -4.116 -5.759 -0.947 1.00 96.00 84 TYR A CA 1
ATOM 629 C C . TYR A 1 84 ? -5.247 -6.608 -0.372 1.00 96.00 84 TYR A C 1
ATOM 631 O O . TYR A 1 84 ? -6.419 -6.361 -0.643 1.00 96.00 84 TYR A O 1
ATOM 639 N N . THR A 1 85 ? -4.893 -7.560 0.487 1.00 94.25 85 THR A N 1
ATOM 640 C CA . THR A 1 85 ? -5.841 -8.205 1.404 1.00 94.25 85 THR A CA 1
ATOM 641 C C . THR A 1 85 ? -5.806 -7.454 2.727 1.00 94.25 85 THR A C 1
ATOM 643 O O . THR A 1 85 ? -4.739 -7.326 3.322 1.00 94.25 85 THR A O 1
ATOM 646 N N . ILE A 1 86 ? -6.950 -6.928 3.161 1.00 92.69 86 ILE A N 1
ATOM 647 C CA . ILE A 1 86 ? -7.076 -6.181 4.416 1.00 92.69 86 ILE A CA 1
ATOM 648 C C . ILE A 1 86 ? -7.656 -7.126 5.458 1.00 92.69 86 ILE A C 1
ATOM 650 O O . ILE A 1 86 ? -8.749 -7.654 5.253 1.00 92.69 86 ILE A O 1
ATOM 654 N N . GLN A 1 87 ? -6.928 -7.352 6.546 1.00 89.88 87 GLN A N 1
ATOM 655 C CA . GLN A 1 87 ? -7.349 -8.263 7.607 1.00 89.88 87 GLN A CA 1
ATOM 656 C C . GLN A 1 87 ? -6.746 -7.873 8.963 1.00 89.88 87 GLN A C 1
ATOM 658 O O .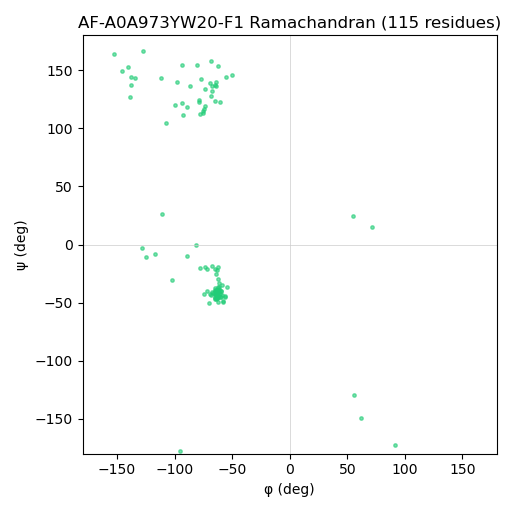 GLN A 1 87 ? -5.779 -7.110 9.004 1.00 89.88 87 GLN A O 1
ATOM 663 N N . PRO A 1 88 ? -7.275 -8.399 10.077 1.00 89.12 88 PRO A N 1
ATOM 664 C CA . PRO A 1 88 ? -6.631 -8.266 11.374 1.00 89.12 88 PRO A CA 1
ATOM 665 C C . PRO A 1 88 ? -5.268 -8.980 11.425 1.00 89.12 88 PRO A C 1
ATOM 667 O O . PRO A 1 88 ? -5.145 -10.110 10.950 1.00 89.12 88 PRO A O 1
ATOM 670 N N . ALA A 1 89 ? -4.253 -8.344 12.013 1.00 84.19 89 ALA A N 1
ATOM 671 C CA . ALA A 1 89 ? -2.879 -8.866 12.035 1.00 84.19 89 ALA A CA 1
ATOM 672 C C . ALA A 1 89 ? -2.678 -10.034 13.012 1.00 84.19 89 ALA A C 1
ATOM 674 O O . ALA A 1 89 ? -2.009 -11.022 12.712 1.00 84.19 89 ALA A O 1
ATOM 675 N N . SER A 1 90 ? -3.251 -9.915 14.211 1.00 77.06 90 SER A N 1
ATOM 676 C CA . SER A 1 90 ? -3.036 -10.832 15.338 1.00 77.06 90 SER A CA 1
ATOM 677 C C . SER A 1 90 ? -4.266 -11.680 15.680 1.00 77.06 90 SER A C 1
ATOM 679 O O . SER A 1 90 ? -4.417 -12.139 16.813 1.00 77.06 90 SER A O 1
ATOM 681 N N . GLY A 1 91 ? -5.127 -11.920 14.688 1.00 78.75 91 GLY A N 1
ATOM 682 C CA . GLY A 1 91 ? -6.432 -12.555 14.868 1.00 78.75 91 GLY A CA 1
ATOM 683 C C . GLY A 1 91 ? -7.541 -11.533 15.109 1.00 78.75 91 GLY A C 1
ATOM 684 O O . GLY A 1 91 ? -7.334 -10.331 14.955 1.00 78.75 91 GLY A O 1
ATOM 685 N N . GLU A 1 92 ? -8.736 -12.019 15.443 1.00 82.75 92 GLU A N 1
ATOM 686 C CA . GLU A 1 92 ? -9.907 -11.155 15.615 1.00 82.75 92 GLU A CA 1
ATOM 687 C C . GLU A 1 92 ? -9.657 -10.036 16.646 1.00 82.75 92 GLU A C 1
ATOM 689 O O . GLU A 1 92 ? -8.975 -10.270 17.652 1.00 82.75 92 GLU A O 1
ATOM 694 N N . PRO A 1 93 ? -10.218 -8.829 16.430 1.00 88.50 93 PRO A N 1
ATOM 695 C CA . PRO A 1 93 ? -10.166 -7.747 17.408 1.00 88.50 93 PRO A CA 1
ATOM 696 C C . PRO A 1 93 ? -10.607 -8.226 18.792 1.00 88.50 93 PRO A C 1
ATOM 698 O O . PRO A 1 93 ? -11.496 -9.066 18.914 1.00 88.50 93 PRO A O 1
ATOM 701 N N . THR A 1 94 ? -10.015 -7.674 19.847 1.00 90.19 94 THR A N 1
ATOM 702 C CA . THR A 1 94 ? -10.472 -7.909 21.221 1.00 90.19 94 THR A CA 1
ATOM 703 C C . THR A 1 94 ? -11.411 -6.786 21.662 1.00 90.19 94 THR A C 1
ATOM 705 O O . THR A 1 94 ? -11.719 -5.876 20.897 1.00 90.19 94 THR A O 1
ATOM 708 N N . ALA A 1 95 ? -11.881 -6.811 22.912 1.00 90.62 95 ALA A N 1
ATOM 709 C CA . ALA A 1 95 ? -12.710 -5.725 23.432 1.00 90.62 95 ALA A CA 1
ATOM 710 C C . ALA A 1 95 ? -11.975 -4.372 23.471 1.00 90.62 95 ALA A C 1
ATOM 712 O O . ALA A 1 95 ? -12.611 -3.334 23.332 1.00 90.62 95 ALA A O 1
ATOM 713 N N . THR A 1 96 ? -10.650 -4.369 23.637 1.00 90.69 96 THR A N 1
ATOM 714 C CA . THR A 1 96 ? -9.867 -3.147 23.895 1.00 90.69 96 THR A CA 1
ATOM 715 C C . THR A 1 96 ? -8.674 -2.965 22.965 1.00 90.69 96 THR A C 1
ATOM 717 O O . THR A 1 96 ? -7.994 -1.946 23.044 1.00 90.69 96 THR A O 1
ATOM 720 N N . THR A 1 97 ? -8.405 -3.921 22.078 1.00 90.88 97 THR A N 1
ATOM 721 C CA . THR A 1 97 ? -7.298 -3.842 21.124 1.00 90.88 97 THR A CA 1
ATOM 722 C C . THR A 1 97 ? -7.724 -4.324 19.747 1.00 90.88 97 THR A C 1
ATOM 724 O O . THR A 1 97 ? -8.482 -5.283 19.609 1.00 90.88 97 THR A O 1
ATOM 727 N N . TYR A 1 98 ? -7.191 -3.679 18.716 1.00 92.12 98 TYR A N 1
ATOM 728 C CA . TYR A 1 98 ? -7.272 -4.132 17.336 1.00 92.12 98 TYR A CA 1
ATOM 729 C C . TYR A 1 98 ? -5.935 -3.858 16.649 1.00 92.12 98 TYR A C 1
ATOM 731 O O . TYR A 1 98 ? -5.198 -2.949 17.029 1.00 92.12 98 TYR A O 1
ATOM 739 N N . THR A 1 99 ? -5.618 -4.658 15.639 1.00 93.12 99 THR A N 1
ATOM 740 C CA .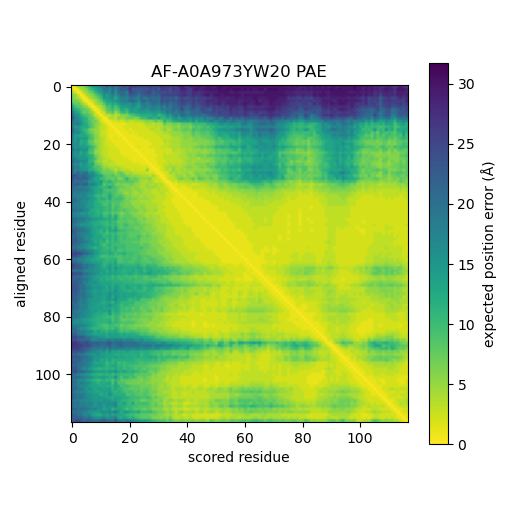 THR A 1 99 ? -4.489 -4.421 14.737 1.00 93.12 99 THR A CA 1
ATOM 741 C C . THR A 1 99 ? -4.964 -4.758 13.336 1.00 93.12 99 THR A C 1
ATOM 743 O O . THR A 1 99 ? -5.536 -5.825 13.128 1.00 93.12 99 THR A O 1
ATOM 746 N N . LEU A 1 100 ? -4.799 -3.833 12.396 1.00 93.38 100 LEU A N 1
ATOM 747 C CA . LEU A 1 100 ? -5.187 -4.026 11.003 1.00 93.38 100 LEU A CA 1
ATOM 748 C C . LEU A 1 100 ? -3.936 -4.087 10.146 1.00 93.38 100 LEU A C 1
ATOM 750 O O . LEU A 1 100 ? -2.990 -3.352 10.391 1.00 93.38 100 LEU A O 1
ATOM 754 N N . GLU A 1 101 ? -3.964 -4.934 9.127 1.00 94.56 101 GLU A N 1
ATOM 755 C CA . GLU A 1 101 ? -2.883 -5.070 8.167 1.00 94.56 101 GLU A CA 1
ATOM 756 C C . GLU A 1 101 ? -3.417 -5.105 6.734 1.00 94.56 101 GLU A C 1
ATOM 758 O O . GLU A 1 101 ? -4.464 -5.684 6.440 1.00 94.56 101 GLU A O 1
ATOM 763 N N . ALA A 1 102 ? -2.662 -4.497 5.822 1.00 95.75 102 ALA A N 1
ATOM 764 C CA . ALA A 1 102 ? -2.823 -4.590 4.382 1.00 95.75 102 ALA A CA 1
ATOM 765 C C . ALA A 1 102 ? -1.686 -5.437 3.799 1.00 95.75 102 ALA A C 1
ATOM 767 O O . ALA A 1 102 ? -0.556 -4.967 3.635 1.00 95.75 102 ALA A O 1
ATOM 768 N N . ILE A 1 103 ? -1.995 -6.679 3.435 1.00 94.81 103 ILE A N 1
ATOM 769 C CA . ILE A 1 103 ? -1.040 -7.638 2.872 1.00 94.81 103 ILE A CA 1
ATOM 770 C C . ILE A 1 103 ? -1.013 -7.484 1.349 1.00 94.81 103 ILE A C 1
ATOM 772 O O . ILE A 1 103 ? -2.049 -7.687 0.707 1.00 94.81 103 ILE A O 1
ATOM 776 N N . PRO A 1 104 ? 0.129 -7.129 0.735 1.00 96.00 104 PRO A N 1
ATOM 777 C CA . PRO A 1 104 ? 0.205 -6.933 -0.706 1.00 96.00 104 PRO A CA 1
ATOM 778 C C . PRO A 1 104 ? 0.056 -8.256 -1.468 1.00 96.00 104 PRO A C 1
ATOM 780 O O . PRO A 1 104 ? 0.658 -9.269 -1.118 1.00 96.00 104 PRO A O 1
ATOM 783 N N . ILE A 1 105 ? -0.694 -8.231 -2.570 1.00 94.50 105 ILE A N 1
ATOM 784 C CA . ILE A 1 105 ? -0.928 -9.378 -3.459 1.00 94.50 105 ILE A CA 1
ATOM 785 C C . ILE A 1 105 ? -0.599 -9.034 -4.922 1.00 94.50 105 ILE A C 1
ATOM 787 O O . ILE A 1 105 ? -0.406 -7.873 -5.299 1.00 94.50 105 ILE A O 1
ATOM 791 N N . GLY A 1 106 ? -0.499 -10.057 -5.776 1.00 91.62 106 GLY A N 1
ATOM 792 C CA . GLY A 1 106 ? -0.272 -9.891 -7.215 1.00 91.62 106 GLY A CA 1
ATOM 793 C C . GLY A 1 106 ? 0.986 -9.074 -7.537 1.00 91.62 106 GLY A C 1
ATOM 794 O O . GLY A 1 106 ? 2.068 -9.331 -7.013 1.00 91.62 106 GLY A O 1
ATOM 795 N N . THR A 1 107 ? 0.862 -8.055 -8.395 1.00 89.38 107 THR A N 1
ATOM 796 C CA . THR A 1 107 ? 1.996 -7.183 -8.767 1.00 89.38 107 THR A CA 1
ATOM 797 C C . THR A 1 107 ? 2.546 -6.369 -7.595 1.00 89.38 107 THR A C 1
ATOM 799 O O . THR A 1 107 ? 3.711 -5.973 -7.619 1.00 89.38 107 THR A O 1
ATOM 802 N N . GLN A 1 108 ? 1.713 -6.112 -6.583 1.00 91.56 108 GLN A N 1
ATOM 803 C CA . GLN A 1 108 ? 2.080 -5.327 -5.409 1.00 91.56 108 GLN A CA 1
ATOM 804 C C . GLN A 1 108 ? 2.927 -6.142 -4.423 1.00 91.56 108 GLN A C 1
ATOM 806 O O . GLN A 1 108 ? 3.691 -5.559 -3.668 1.00 91.56 108 GLN A O 1
ATOM 811 N N . ALA A 1 109 ? 2.887 -7.479 -4.483 1.00 91.25 109 ALA A N 1
ATOM 812 C CA . ALA A 1 109 ? 3.724 -8.349 -3.648 1.00 91.25 109 ALA A CA 1
ATOM 813 C C . ALA A 1 109 ? 5.234 -8.164 -3.894 1.00 91.25 109 ALA A C 1
ATOM 815 O O . ALA A 1 109 ? 6.054 -8.510 -3.053 1.00 91.25 109 ALA A O 1
ATOM 816 N N . LYS A 1 110 ? 5.618 -7.593 -5.045 1.00 87.69 110 LYS A N 1
ATOM 817 C CA . LYS A 1 110 ? 7.012 -7.242 -5.363 1.00 87.69 110 LYS A CA 1
ATOM 818 C C . LYS A 1 110 ? 7.453 -5.913 -4.741 1.00 87.69 110 LYS A C 1
ATOM 820 O O . LYS A 1 110 ? 8.546 -5.440 -5.053 1.00 87.69 110 LYS A O 1
ATOM 825 N N . ASP A 1 111 ? 6.575 -5.227 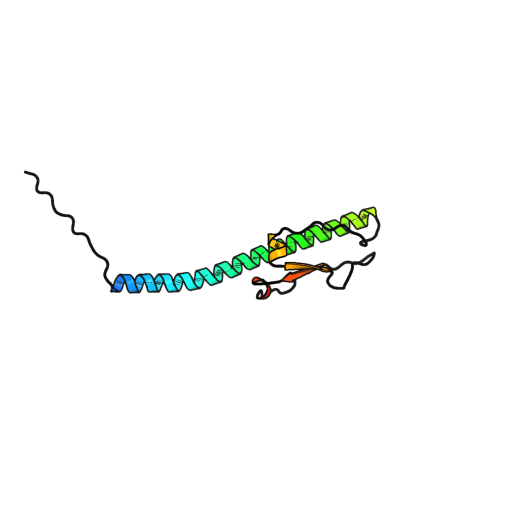-4.016 1.00 88.94 111 ASP A N 1
ATOM 826 C CA . ASP A 1 111 ? 6.873 -3.951 -3.381 1.00 88.94 111 ASP A CA 1
ATOM 827 C C . ASP A 1 111 ? 7.770 -4.152 -2.155 1.00 88.94 111 ASP A C 1
ATOM 829 O O . ASP A 1 111 ? 7.515 -5.015 -1.322 1.00 88.94 111 ASP A O 1
ATOM 833 N N . SER A 1 112 ? 8.815 -3.333 -2.028 1.00 86.69 112 SER A N 1
ATOM 834 C CA . SER A 1 112 ? 9.783 -3.432 -0.931 1.00 86.69 112 SER A CA 1
ATOM 835 C C . SER A 1 112 ? 9.186 -3.069 0.429 1.00 86.69 112 SER A C 1
ATOM 837 O O . SER A 1 112 ? 9.774 -3.393 1.454 1.00 86.69 112 SER A O 1
ATOM 839 N N . CYS A 1 113 ? 8.047 -2.372 0.449 1.00 89.50 113 CYS A N 1
ATOM 840 C CA . CYS A 1 113 ? 7.367 -1.985 1.684 1.00 89.50 113 CYS A CA 1
ATOM 841 C C . CYS A 1 113 ? 6.655 -3.148 2.395 1.00 89.50 113 CYS A C 1
ATOM 843 O O . CYS A 1 113 ? 6.389 -3.019 3.582 1.00 89.50 113 CYS A O 1
ATOM 845 N N . GLY A 1 114 ? 6.358 -4.258 1.709 1.00 91.19 114 GLY A N 1
ATOM 846 C CA . GLY A 1 114 ? 5.693 -5.411 2.323 1.00 91.19 114 GLY A CA 1
ATOM 847 C C . GLY A 1 114 ? 4.287 -5.111 2.866 1.00 91.19 114 GLY A C 1
ATOM 848 O O . GLY A 1 114 ? 3.554 -4.291 2.304 1.00 91.19 114 GLY A O 1
ATOM 849 N N . THR A 1 115 ? 3.907 -5.826 3.929 1.00 93.19 115 THR A N 1
ATOM 850 C CA . THR A 1 115 ? 2.638 -5.637 4.649 1.00 93.19 115 THR A CA 1
ATOM 851 C C . THR A 1 115 ? 2.620 -4.286 5.357 1.00 93.19 115 THR A C 1
ATOM 853 O O . THR A 1 115 ? 3.582 -3.919 6.027 1.00 93.19 115 THR A O 1
ATOM 856 N N . LEU A 1 116 ? 1.525 -3.544 5.197 1.00 92.12 116 LEU A N 1
ATOM 857 C CA . LEU A 1 116 ? 1.306 -2.258 5.864 1.00 92.12 116 LEU A CA 1
ATOM 858 C C . LEU A 1 116 ? 0.431 -2.488 7.098 1.00 92.12 116 LEU A C 1
ATOM 860 O O . LEU A 1 116 ? -0.524 -3.246 6.988 1.00 92.12 116 LEU A O 1
ATOM 864 N N . ALA A 1 117 ? 0.718 -1.825 8.215 1.00 85.75 117 ALA A N 1
ATOM 865 C CA . ALA A 1 117 ? -0.085 -1.855 9.440 1.00 85.75 117 ALA A CA 1
ATOM 866 C C . ALA A 1 117 ? -0.471 -0.430 9.855 1.00 85.75 117 ALA A C 1
ATOM 868 O O . ALA A 1 117 ? 0.346 0.486 9.585 1.00 85.75 117 ALA A O 1
#

pLDDT: mean 89.79, std 7.88, range [54.44, 96.44]

Sequence (117 aa):
MRKSIPRKIAGFTLLELMITVGIVAILASMALAGYDFATRKTRRAAATGCLTQQAQAFERHYTTTMTYLGTALPACSADVTSYYTIQPASGEPTATTYTLEAIPIGTQAKDSCGTLA

Mean predicted aligned error: 8.18 Å

Radius of gyration: 27.33 Å; Cα contacts (8 Å, |Δi|>4): 105; chains: 1; bounding box: 42×45×92 Å